Protein AF-A0A6H1BVB5-F1 (afdb_monomer)

Solvent-accessible surface area (backbone atoms only — not comparable to full-atom values): 7047 Å² total; per-residue (Å²): 130,66,63,39,16,53,60,51,10,70,74,67,65,37,71,31,73,34,53,22,76,67,26,73,43,76,91,42,36,62,28,28,28,22,10,16,44,22,46,36,88,89,77,66,44,75,73,47,69,35,69,46,76,41,47,54,92,67,66,54,94,55,50,56,54,48,21,46,54,50,20,51,52,50,39,53,53,56,71,77,43,81,83,62,99,44,66,77,45,74,53,74,47,94,98,49,77,73,43,80,45,75,52,65,53,100,62,35,41,67,48,102,83,73,51,74,41,74,54,80,130

pLDDT: mean 74.0, std 15.25, range [37.81, 93.38]

Nearest PDB structures (foldseek):
  4lrz-assembly1_H  TM=9.401E-01  e=3.890E-05  Escherichia coli K-12
  4lrz-assembly2_E  TM=7.366E-01  e=6.376E-05  Escherichia coli K-12
  5w1e-assembly1_A  TM=6.507E-01  e=1.268E-01  Streptomyces coelicolor A3(2)
  4z9c-assembly1_F  TM=3.453E-01  e=1.499E+00  Escherichia coli

Sequence (121 aa):
MGTNALDLALRTGRGVSVFAAEHLNGLLHGWSCWAQPIRDVSDARPAGVVDISAPWDADSPSSGALASSVALLVEQMMRSEPKPDFGHRIAMKSGGQPRVEVNPPSSLCRDDRGRSSPCSS

Secondary structure (DSSP, 8-state):
--S-HHHHHHHHSS-EEEEGGGSSSGGGTTEEEEEEEEEPTTT--EEEEEEEEEEGGG--TTHHHHHHHHHHHHHHHHHHS---SSPEEEE--TTS--EEEEPP-TTEEEPTTS-EEEPP-

Foldseek 3Di:
DFDDQQVCCLVVVAKDKAAQPSTPDNVCNQKIKTKHFQAAPVPRDGPGMQMDMDGNVPDDPCRNVVRVVVSVVVNVVNVVDPPAPFDWDWDDDVVDDIDIDTDHPPQWDADPVGDTDGDDD

Structure (mmCIF, N/CA/C/O backbone):
data_AF-A0A6H1BVB5-F1
#
_entry.id   AF-A0A6H1BVB5-F1
#
loop_
_atom_site.group_PDB
_atom_site.id
_atom_site.type_symbol
_atom_site.label_atom_id
_atom_site.label_alt_id
_atom_site.label_comp_id
_atom_site.label_asym_id
_atom_site.label_entity_id
_atom_site.label_seq_id
_atom_site.pdbx_PDB_ins_code
_atom_site.Cartn_x
_atom_site.Cartn_y
_atom_site.Cartn_z
_atom_site.occupancy
_atom_site.B_iso_or_equiv
_atom_site.auth_seq_id
_atom_site.auth_comp_id
_atom_site.auth_asym_id
_atom_site.auth_atom_id
_atom_site.pdbx_PDB_model_num
ATOM 1 N N . MET A 1 1 ? -8.756 3.047 -10.570 1.00 45.31 1 MET A N 1
ATOM 2 C CA . MET A 1 1 ? -7.507 2.565 -11.201 1.00 45.31 1 MET A CA 1
ATOM 3 C C . MET A 1 1 ? -7.428 1.068 -10.924 1.00 45.31 1 MET A C 1
ATOM 5 O O . MET A 1 1 ? -7.779 0.716 -9.810 1.00 45.31 1 MET A O 1
ATOM 9 N N . GLY A 1 2 ? -7.143 0.223 -11.931 1.00 58.06 2 GLY A N 1
ATOM 10 C CA . GLY A 1 2 ? -7.253 -1.256 -11.867 1.00 58.06 2 GLY A CA 1
ATOM 11 C C . GLY A 1 2 ? -6.375 -1.932 -10.803 1.00 58.06 2 GLY A C 1
ATOM 12 O O . GLY A 1 2 ? -5.708 -1.217 -10.067 1.00 58.06 2 GLY A O 1
ATOM 13 N N . THR A 1 3 ? -6.376 -3.276 -10.735 1.00 59.94 3 THR A N 1
ATOM 14 C CA . THR A 1 3 ? -5.716 -4.093 -9.689 1.00 59.94 3 THR A CA 1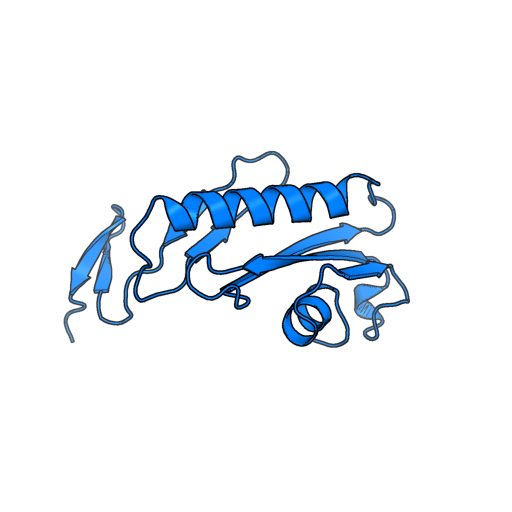
ATOM 15 C C . THR A 1 3 ? -4.326 -3.562 -9.337 1.00 59.94 3 THR A C 1
ATOM 17 O O . THR A 1 3 ? -3.351 -3.812 -10.043 1.00 59.94 3 THR A O 1
ATOM 20 N N . ASN A 1 4 ? -4.264 -2.784 -8.261 1.00 67.38 4 ASN A N 1
ATOM 21 C CA . ASN A 1 4 ? -3.050 -2.286 -7.637 1.00 67.38 4 ASN A CA 1
ATOM 22 C C . ASN A 1 4 ? -3.052 -2.770 -6.183 1.00 67.38 4 ASN A C 1
ATOM 24 O O . ASN A 1 4 ? -4.096 -3.179 -5.661 1.00 67.38 4 ASN A O 1
ATOM 28 N N . ALA A 1 5 ? -1.884 -2.769 -5.540 1.00 77.19 5 ALA A N 1
ATOM 29 C CA . ALA A 1 5 ? -1.755 -3.301 -4.186 1.00 77.19 5 ALA A CA 1
ATOM 30 C C . ALA A 1 5 ? -2.767 -2.649 -3.222 1.00 77.19 5 ALA A C 1
ATOM 32 O O . ALA A 1 5 ? -3.425 -3.356 -2.460 1.00 77.19 5 ALA A O 1
ATOM 33 N N . LEU A 1 6 ? -2.980 -1.333 -3.337 1.00 81.75 6 LEU A N 1
ATOM 34 C CA . LEU A 1 6 ? -3.985 -0.573 -2.588 1.00 81.75 6 LEU A CA 1
ATOM 35 C C . LEU A 1 6 ? -5.424 -1.103 -2.746 1.00 81.75 6 LEU A C 1
ATOM 37 O O . LEU A 1 6 ? -6.086 -1.371 -1.744 1.00 81.75 6 LEU A O 1
ATOM 41 N N . ASP A 1 7 ? -5.927 -1.249 -3.976 1.00 81.62 7 ASP A N 1
ATOM 42 C CA . ASP A 1 7 ? -7.294 -1.722 -4.249 1.00 81.62 7 ASP A CA 1
ATOM 43 C C . ASP A 1 7 ? -7.483 -3.148 -3.728 1.00 81.62 7 ASP A C 1
ATOM 45 O O . ASP A 1 7 ? -8.500 -3.461 -3.103 1.00 81.62 7 ASP A O 1
ATOM 49 N N . LEU A 1 8 ? -6.475 -4.008 -3.900 1.00 82.00 8 LEU A N 1
ATOM 50 C CA . LEU A 1 8 ? -6.551 -5.373 -3.398 1.00 82.00 8 LEU A CA 1
ATOM 51 C C . LEU A 1 8 ? -6.489 -5.420 -1.865 1.00 82.00 8 LEU A C 1
ATOM 53 O O . LEU A 1 8 ? -7.239 -6.184 -1.255 1.00 82.00 8 LEU A O 1
ATOM 57 N N . ALA A 1 9 ? -5.672 -4.586 -1.222 1.00 85.19 9 ALA A N 1
ATOM 58 C CA . ALA A 1 9 ? -5.611 -4.492 0.235 1.00 85.19 9 ALA A CA 1
ATOM 59 C C . ALA A 1 9 ? -6.922 -3.958 0.835 1.00 85.19 9 ALA A C 1
ATOM 61 O O . ALA A 1 9 ? -7.390 -4.492 1.842 1.00 85.19 9 ALA A O 1
ATOM 62 N N . LEU A 1 10 ? -7.567 -2.978 0.189 1.00 82.75 10 LEU A N 1
ATOM 63 C CA . LEU A 1 10 ? -8.888 -2.474 0.587 1.00 82.75 10 LEU A CA 1
ATOM 64 C C . LEU A 1 10 ? -9.973 -3.553 0.483 1.00 82.75 10 LEU A C 1
ATOM 66 O O . LEU A 1 10 ? -10.797 -3.687 1.385 1.00 82.75 10 LEU A O 1
ATOM 70 N N . ARG A 1 11 ? -9.971 -4.342 -0.597 1.00 83.75 11 ARG A N 1
ATOM 71 C CA . ARG A 1 11 ? -10.974 -5.398 -0.827 1.00 83.75 11 ARG A CA 1
ATOM 72 C C . ARG A 1 11 ? -10.776 -6.617 0.062 1.00 83.75 11 ARG A C 1
ATOM 74 O O . ARG A 1 11 ? -11.749 -7.219 0.502 1.00 83.75 11 ARG A O 1
ATOM 81 N N . THR A 1 12 ? -9.526 -7.020 0.273 1.00 87.69 12 THR A N 1
ATOM 82 C CA . THR A 1 12 ? -9.198 -8.265 0.981 1.00 87.69 12 THR A CA 1
ATOM 83 C C . THR A 1 12 ? -8.976 -8.061 2.473 1.00 87.69 12 THR A C 1
ATOM 85 O O . THR A 1 12 ? -9.044 -9.027 3.230 1.00 87.69 12 THR A O 1
ATOM 88 N N . GLY A 1 13 ? -8.673 -6.835 2.911 1.00 86.88 13 GLY A N 1
ATOM 89 C CA . GLY A 1 13 ? -8.249 -6.559 4.283 1.00 86.88 13 GLY A CA 1
ATOM 90 C C . GLY A 1 13 ? -6.924 -7.238 4.644 1.00 86.88 13 GLY A C 1
ATOM 91 O O . GLY A 1 13 ? -6.670 -7.507 5.822 1.00 86.88 13 GLY A O 1
ATOM 92 N N . ARG A 1 14 ? -6.084 -7.560 3.651 1.00 88.94 14 ARG A N 1
ATOM 93 C CA . ARG A 1 14 ? -4.790 -8.241 3.811 1.00 88.94 14 ARG A CA 1
ATOM 94 C C . ARG A 1 14 ? -3.670 -7.425 3.175 1.00 88.94 14 ARG A C 1
ATOM 96 O O . ARG A 1 14 ? -3.922 -6.593 2.311 1.00 88.94 14 ARG A O 1
ATOM 103 N N . GLY A 1 15 ? -2.444 -7.679 3.626 1.00 89.19 15 GLY A N 1
ATOM 104 C CA . GLY A 1 15 ? -1.252 -7.150 2.970 1.00 89.19 15 GLY A CA 1
ATOM 105 C C . GLY A 1 15 ? -1.105 -7.730 1.568 1.00 89.19 15 GLY A C 1
ATOM 106 O O . GLY A 1 15 ? -1.322 -8.930 1.379 1.00 89.19 15 GLY A O 1
ATOM 107 N N . VAL A 1 16 ? -0.767 -6.882 0.601 1.00 90.62 16 VAL A N 1
ATOM 108 C CA . VAL A 1 16 ? -0.647 -7.243 -0.814 1.00 90.62 16 VAL A CA 1
ATOM 109 C C . VAL A 1 16 ? 0.600 -6.603 -1.406 1.00 90.62 16 VAL A C 1
ATOM 111 O O . VAL A 1 16 ? 0.873 -5.433 -1.158 1.00 90.62 16 VAL A O 1
ATOM 114 N N . SER A 1 17 ? 1.290 -7.355 -2.259 1.00 90.19 17 SER A N 1
ATOM 115 C CA . SER A 1 17 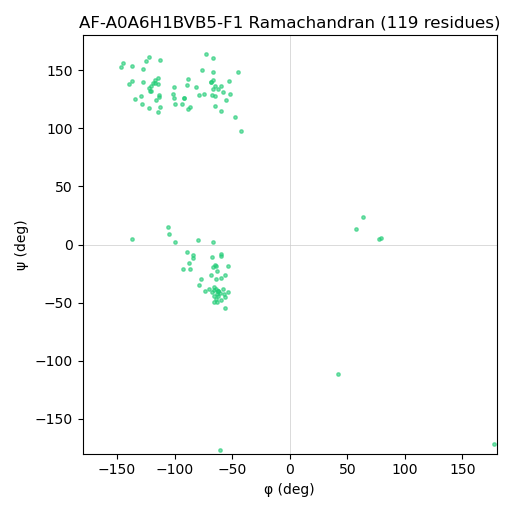? 2.302 -6.830 -3.174 1.00 90.19 17 SER A CA 1
ATOM 116 C C . SER A 1 17 ? 1.847 -7.070 -4.613 1.00 90.19 17 SER A C 1
ATOM 118 O O . SER A 1 17 ? 1.267 -8.120 -4.890 1.00 90.19 17 SER A O 1
ATOM 120 N N . VAL A 1 18 ? 2.093 -6.112 -5.504 1.00 87.25 18 VAL A N 1
ATOM 121 C CA . VAL A 1 18 ? 1.846 -6.234 -6.950 1.00 87.25 18 VAL A CA 1
ATOM 122 C C . VAL A 1 18 ? 3.071 -5.703 -7.687 1.00 87.25 18 VAL A C 1
ATOM 124 O O . VAL A 1 18 ? 3.488 -4.567 -7.455 1.00 87.25 18 VAL A O 1
ATOM 127 N N . PHE A 1 19 ? 3.650 -6.511 -8.570 1.00 86.75 19 PHE A N 1
ATOM 128 C CA . PHE A 1 19 ? 4.910 -6.229 -9.253 1.00 86.75 19 PHE A CA 1
ATOM 129 C C . PHE A 1 19 ? 4.708 -6.037 -10.756 1.00 86.75 19 PHE A C 1
ATOM 131 O O . PHE A 1 19 ? 4.152 -6.903 -11.428 1.00 86.75 19 PHE A O 1
ATOM 138 N N . ALA A 1 20 ? 5.217 -4.934 -11.309 1.00 84.94 20 ALA A N 1
ATOM 139 C CA . ALA A 1 20 ? 5.324 -4.685 -12.747 1.00 84.94 20 ALA A CA 1
ATOM 140 C C . ALA A 1 20 ? 4.072 -5.119 -13.544 1.00 84.94 20 ALA A C 1
ATOM 142 O O . ALA A 1 20 ? 3.005 -4.522 -13.390 1.00 84.94 20 ALA A O 1
ATOM 143 N N . ALA A 1 21 ? 4.189 -6.161 -14.377 1.00 85.19 21 ALA A N 1
ATOM 144 C CA . ALA A 1 21 ? 3.125 -6.662 -15.250 1.00 85.19 21 ALA A CA 1
ATOM 145 C C . ALA A 1 21 ? 1.929 -7.308 -14.522 1.00 85.19 21 ALA A C 1
ATOM 147 O O . ALA A 1 21 ? 0.897 -7.541 -15.149 1.00 85.19 21 ALA A O 1
ATOM 148 N N . GLU A 1 22 ? 2.025 -7.569 -13.216 1.00 82.56 22 GLU A N 1
ATOM 149 C CA . GLU A 1 22 ? 0.884 -7.993 -12.392 1.00 82.56 22 GLU A CA 1
ATOM 150 C C . GLU A 1 22 ? -0.164 -6.877 -12.251 1.00 82.56 22 GLU A C 1
ATOM 152 O O . GLU A 1 22 ? -1.335 -7.143 -11.968 1.00 82.56 22 GLU A O 1
ATOM 157 N N . HIS A 1 23 ? 0.225 -5.623 -12.506 1.00 83.06 23 HIS A N 1
ATOM 158 C CA . HIS A 1 23 ? -0.725 -4.534 -12.664 1.00 83.06 23 HIS A CA 1
ATOM 159 C C . HIS A 1 23 ? -1.550 -4.715 -13.942 1.00 83.06 23 HIS A C 1
ATOM 161 O O . HIS A 1 23 ? -1.022 -4.809 -15.051 1.00 83.06 23 HIS A O 1
ATOM 167 N N . LEU A 1 24 ? -2.876 -4.646 -13.803 1.00 82.19 24 LEU A N 1
ATOM 168 C CA . LEU A 1 24 ? -3.794 -4.721 -14.946 1.00 82.19 24 LEU A CA 1
ATOM 169 C C . LEU A 1 24 ? -3.634 -3.532 -15.914 1.00 82.19 24 LEU A C 1
ATOM 171 O O . LEU A 1 24 ? -3.889 -3.653 -17.109 1.00 82.19 24 LEU A O 1
ATOM 175 N N . ASN A 1 25 ? -3.233 -2.365 -15.402 1.00 82.75 25 ASN A N 1
ATOM 176 C CA . ASN A 1 25 ? -2.984 -1.181 -16.217 1.00 82.75 25 ASN A CA 1
ATOM 177 C C . ASN A 1 25 ? -1.530 -1.172 -16.709 1.00 82.75 25 ASN A C 1
ATOM 179 O O . ASN A 1 25 ? -0.619 -1.001 -15.901 1.00 82.75 25 ASN A O 1
ATOM 183 N N . GLY A 1 26 ? -1.328 -1.254 -18.027 1.00 83.81 26 GLY A N 1
ATOM 184 C CA . GLY A 1 26 ? 0.000 -1.217 -18.652 1.00 83.81 26 GLY A CA 1
ATOM 185 C C . GLY A 1 26 ? 0.840 0.020 -18.311 1.00 83.81 26 GLY A C 1
ATOM 186 O O . GLY A 1 26 ? 2.063 -0.062 -18.274 1.00 83.81 26 GLY A O 1
ATOM 187 N N . LEU A 1 27 ? 0.209 1.152 -17.971 1.00 84.94 27 LEU A N 1
ATOM 188 C CA . LEU A 1 27 ? 0.922 2.357 -17.522 1.00 84.94 27 LEU A CA 1
ATOM 189 C C . LEU A 1 27 ? 1.657 2.163 -16.183 1.00 84.94 27 LEU A C 1
ATOM 191 O O . LEU A 1 27 ? 2.538 2.952 -15.852 1.00 84.94 27 LEU A O 1
ATOM 195 N N . LEU A 1 28 ? 1.300 1.132 -15.413 1.00 82.94 28 LEU A N 1
ATOM 196 C CA . LEU A 1 28 ? 1.900 0.814 -14.118 1.00 82.94 28 LEU A CA 1
ATOM 197 C C . LEU A 1 28 ? 2.946 -0.305 -14.198 1.00 82.94 28 LEU A C 1
ATOM 199 O O . LEU A 1 28 ? 3.530 -0.653 -13.181 1.00 82.94 28 LEU A O 1
ATOM 203 N N . HIS A 1 29 ? 3.245 -0.841 -15.385 1.00 88.50 29 HIS A N 1
ATOM 204 C CA . HIS A 1 29 ? 4.225 -1.929 -15.530 1.00 88.50 29 HIS A CA 1
ATOM 205 C C . HIS A 1 29 ? 5.651 -1.527 -15.136 1.00 88.50 29 HIS A C 1
ATOM 207 O O . HIS A 1 29 ? 6.464 -2.392 -14.836 1.00 88.50 29 HIS A O 1
ATOM 213 N N . GLY A 1 30 ? 5.944 -0.225 -15.084 1.00 87.69 30 GLY A N 1
ATOM 214 C CA . GLY A 1 30 ? 7.202 0.305 -14.558 1.00 87.69 30 GLY A CA 1
ATOM 215 C C . GLY A 1 30 ? 7.281 0.386 -13.027 1.00 87.69 30 GLY A C 1
ATOM 216 O O . GLY A 1 30 ? 8.266 0.914 -12.519 1.00 87.69 30 GLY A O 1
ATOM 217 N N . TRP A 1 31 ? 6.269 -0.083 -12.293 1.00 87.94 31 TRP A N 1
ATOM 218 C CA . TRP A 1 31 ? 6.144 0.111 -10.849 1.00 87.94 31 TRP A CA 1
ATOM 219 C C . TRP A 1 31 ? 5.919 -1.201 -10.100 1.00 87.94 31 TRP A C 1
ATOM 221 O O . TRP A 1 31 ? 5.299 -2.136 -10.607 1.00 87.94 31 TRP A O 1
ATOM 231 N N . SER A 1 32 ? 6.373 -1.218 -8.855 1.00 88.44 32 SER A N 1
ATOM 232 C CA . SER A 1 32 ? 6.047 -2.217 -7.843 1.00 88.44 32 SER A CA 1
ATOM 233 C C . SER A 1 32 ? 5.355 -1.523 -6.670 1.00 88.44 32 SER A C 1
ATOM 235 O O . SER A 1 32 ? 5.752 -0.421 -6.274 1.00 88.44 32 SER A O 1
ATOM 237 N N . CYS A 1 33 ? 4.313 -2.154 -6.132 1.00 89.25 33 CYS A N 1
ATOM 238 C CA . CYS A 1 33 ? 3.487 -1.606 -5.061 1.00 89.25 33 CYS A CA 1
ATOM 239 C C . CYS A 1 33 ? 3.367 -2.595 -3.894 1.00 89.25 33 CYS A C 1
ATOM 241 O O . CYS A 1 33 ? 3.153 -3.789 -4.108 1.00 89.25 33 CYS A O 1
ATOM 243 N N . TRP A 1 34 ? 3.423 -2.084 -2.663 1.00 90.94 34 TRP A N 1
ATOM 244 C CA . TRP A 1 34 ? 3.195 -2.828 -1.421 1.00 90.94 34 TRP A CA 1
ATOM 245 C C . TRP A 1 34 ? 2.172 -2.097 -0.575 1.00 90.94 34 TRP A C 1
ATOM 247 O O . TRP A 1 34 ? 2.400 -0.959 -0.165 1.00 90.94 34 TRP A O 1
ATOM 257 N N . ALA A 1 35 ? 1.078 -2.777 -0.266 1.00 91.06 35 ALA A N 1
ATOM 258 C CA . ALA A 1 35 ? -0.014 -2.219 0.499 1.00 91.06 35 ALA A CA 1
ATOM 259 C C . ALA A 1 35 ? -0.268 -3.017 1.774 1.00 91.06 35 ALA A C 1
ATOM 261 O O . ALA A 1 35 ? -0.330 -4.247 1.748 1.00 91.06 35 ALA A O 1
ATOM 262 N N . GLN A 1 36 ? -0.473 -2.307 2.882 1.00 93.38 36 GLN A N 1
ATOM 263 C CA . GLN A 1 36 ? -0.826 -2.886 4.170 1.00 93.38 36 GLN A CA 1
ATOM 264 C C . GLN A 1 36 ? -2.059 -2.189 4.765 1.00 93.38 36 GLN A C 1
ATOM 266 O O . GLN A 1 36 ? -2.060 -0.963 4.901 1.00 93.38 36 GLN A O 1
ATOM 271 N N . PRO A 1 37 ? -3.104 -2.936 5.164 1.00 91.19 37 PRO A N 1
ATOM 272 C CA . PRO A 1 37 ? -4.257 -2.360 5.843 1.00 91.19 37 PRO A CA 1
ATOM 273 C C . PRO A 1 37 ? -3.890 -1.872 7.247 1.00 91.19 37 PRO A C 1
ATOM 275 O O . PRO A 1 37 ? -3.186 -2.560 7.984 1.00 91.19 37 PRO A O 1
ATOM 278 N N . ILE A 1 38 ? -4.439 -0.716 7.610 1.00 89.31 38 ILE A N 1
ATOM 279 C CA . ILE A 1 38 ? -4.470 -0.172 8.969 1.00 89.31 38 ILE A CA 1
ATOM 280 C C . ILE A 1 38 ? -5.770 -0.653 9.607 1.00 89.31 38 ILE A C 1
ATOM 282 O O . ILE A 1 38 ? -6.844 -0.437 9.041 1.00 89.31 38 ILE A O 1
ATOM 286 N N . ARG A 1 39 ? -5.700 -1.295 10.769 1.00 87.12 39 ARG A N 1
ATOM 287 C CA . ARG A 1 39 ? -6.867 -1.787 11.508 1.00 87.12 39 ARG A CA 1
ATOM 288 C C . ARG A 1 39 ? -7.237 -0.853 12.649 1.00 87.12 39 ARG A C 1
ATOM 290 O O . ARG A 1 39 ? -6.387 -0.424 13.423 1.00 87.12 39 ARG A O 1
ATOM 297 N N . ASP A 1 40 ? -8.527 -0.576 12.778 1.00 81.19 40 ASP A N 1
ATOM 298 C CA . ASP A 1 40 ? -9.056 0.095 13.958 1.00 81.19 40 ASP A CA 1
ATOM 299 C C . ASP A 1 40 ? -8.901 -0.826 15.179 1.00 81.19 40 ASP A C 1
ATOM 301 O O . ASP A 1 40 ? -9.211 -2.018 15.136 1.00 81.19 40 ASP A O 1
ATOM 305 N N . VAL A 1 41 ? -8.405 -0.276 16.285 1.00 74.31 41 VAL A N 1
ATOM 306 C CA . VAL A 1 41 ? -8.181 -1.023 17.528 1.00 74.31 41 VAL A CA 1
ATOM 307 C C 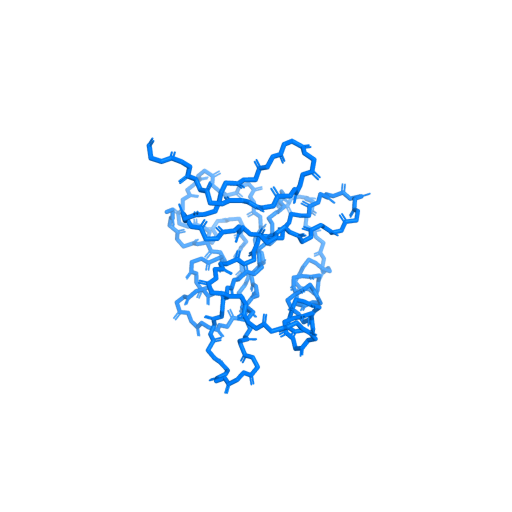. VAL A 1 41 ? -9.502 -1.442 18.187 1.00 74.31 41 VAL A C 1
ATOM 309 O O . VAL A 1 41 ? -9.527 -2.426 18.924 1.00 74.31 41 VAL A O 1
ATOM 312 N N . SER A 1 42 ? -10.589 -0.709 17.939 1.00 78.75 42 SER A N 1
ATOM 313 C CA . SER A 1 42 ? -11.889 -0.922 18.581 1.00 78.75 42 SER A CA 1
ATOM 314 C C . SER A 1 42 ? -12.689 -2.084 17.988 1.00 78.75 42 SER A C 1
ATOM 316 O O . SER A 1 42 ? -13.372 -2.782 18.736 1.00 78.75 42 SER A O 1
ATOM 318 N N . ASP A 1 43 ? -12.593 -2.327 16.677 1.00 80.31 43 ASP A N 1
ATOM 319 C CA . ASP A 1 43 ? -13.394 -3.346 15.981 1.00 80.31 43 ASP A CA 1
ATOM 320 C C . ASP A 1 43 ? -12.613 -4.193 14.955 1.00 80.31 43 ASP A C 1
ATOM 322 O O . ASP A 1 43 ? -13.200 -5.035 14.270 1.00 80.31 43 ASP A O 1
ATOM 326 N N . ALA A 1 44 ? -11.292 -4.001 14.857 1.00 77.19 44 ALA A N 1
ATOM 327 C CA . ALA A 1 44 ? -10.392 -4.658 13.906 1.00 77.19 44 ALA A CA 1
ATOM 328 C C . ALA A 1 44 ? -10.757 -4.465 12.420 1.00 77.19 44 ALA A C 1
ATOM 330 O O . ALA A 1 44 ? -10.201 -5.156 11.555 1.00 77.19 44 ALA A O 1
ATOM 331 N N . ARG A 1 45 ? -11.657 -3.530 12.088 1.00 79.06 45 ARG A N 1
ATOM 332 C CA . ARG A 1 45 ? -12.008 -3.225 10.698 1.00 79.06 45 ARG A CA 1
ATOM 333 C C . ARG A 1 45 ? -10.914 -2.386 10.035 1.00 79.06 45 ARG A C 1
ATOM 335 O O . ARG A 1 45 ? -10.238 -1.612 10.714 1.00 79.06 45 ARG A O 1
ATOM 342 N N . PRO A 1 46 ? -10.723 -2.509 8.707 1.00 75.56 46 PRO A N 1
ATOM 343 C CA . PRO A 1 46 ? -9.805 -1.640 7.983 1.00 75.56 46 PRO A CA 1
ATOM 344 C C . PRO A 1 46 ? -10.232 -0.172 8.123 1.00 75.56 46 PRO A C 1
ATOM 346 O O . PRO A 1 46 ? -11.296 0.218 7.645 1.00 75.56 46 PRO A O 1
ATOM 349 N N . ALA A 1 47 ? -9.399 0.634 8.775 1.00 83.31 47 ALA A N 1
ATOM 350 C CA . ALA A 1 47 ? -9.553 2.084 8.888 1.00 83.31 47 ALA A CA 1
ATOM 351 C C . ALA A 1 47 ? -8.912 2.823 7.701 1.00 83.31 47 ALA A C 1
ATOM 353 O O . ALA A 1 47 ? -9.251 3.967 7.409 1.00 83.31 47 ALA A O 1
ATOM 354 N N . GLY A 1 48 ? -7.980 2.165 7.009 1.00 85.75 48 GLY A N 1
ATOM 355 C CA . GLY A 1 48 ? -7.270 2.699 5.855 1.00 85.75 48 GLY A CA 1
ATOM 356 C C . GLY A 1 48 ? -6.231 1.713 5.334 1.00 85.75 48 GLY A C 1
ATOM 357 O O . GLY A 1 48 ? -6.171 0.564 5.774 1.00 85.75 48 GLY A O 1
ATOM 358 N N . VAL A 1 49 ? -5.402 2.161 4.394 1.00 88.69 49 VAL A N 1
ATOM 359 C CA . VAL A 1 49 ? -4.302 1.375 3.823 1.00 88.69 49 VAL A CA 1
ATOM 360 C C . VAL A 1 49 ? -3.082 2.273 3.651 1.00 88.69 49 VAL A C 1
ATOM 362 O O . VAL A 1 49 ? -3.197 3.416 3.212 1.00 88.69 49 VAL A O 1
ATOM 365 N N . VAL A 1 50 ? -1.916 1.736 3.989 1.00 88.88 50 VAL A N 1
ATOM 366 C CA . VAL A 1 50 ? -0.607 2.287 3.636 1.00 88.88 50 VAL A CA 1
ATOM 367 C C . VAL A 1 50 ? -0.190 1.651 2.321 1.00 88.88 50 VAL A C 1
ATOM 369 O O . VAL A 1 50 ? -0.165 0.429 2.253 1.00 88.88 50 VAL A O 1
ATOM 372 N N . ASP A 1 51 ? 0.147 2.449 1.310 1.00 88.25 51 ASP A N 1
ATOM 373 C CA . ASP A 1 51 ? 0.704 1.976 0.038 1.00 88.25 51 ASP A CA 1
ATOM 374 C C . ASP A 1 51 ? 2.077 2.613 -0.192 1.00 88.25 51 ASP A C 1
ATOM 376 O O . ASP A 1 51 ? 2.255 3.822 -0.019 1.00 88.25 51 ASP A O 1
ATOM 380 N N . ILE A 1 52 ? 3.049 1.787 -0.559 1.00 86.88 52 ILE A N 1
ATOM 381 C CA . ILE A 1 52 ? 4.364 2.210 -1.027 1.00 86.88 52 ILE A CA 1
ATOM 382 C C . ILE A 1 52 ? 4.460 1.798 -2.482 1.00 86.88 52 ILE A C 1
ATOM 384 O O . ILE A 1 52 ? 4.291 0.628 -2.802 1.00 86.88 52 ILE A O 1
ATOM 388 N N . SER A 1 53 ? 4.785 2.755 -3.340 1.00 86.25 53 SER A N 1
ATOM 389 C CA . SER A 1 53 ? 5.006 2.533 -4.762 1.00 86.25 53 SER A CA 1
ATOM 390 C C . SER A 1 53 ? 6.426 2.963 -5.123 1.00 86.25 53 SER A C 1
ATOM 392 O O . SER A 1 53 ? 6.854 4.057 -4.747 1.00 86.25 53 SER A O 1
ATOM 394 N N . ALA A 1 54 ? 7.156 2.120 -5.849 1.00 83.88 54 ALA A N 1
ATOM 395 C CA . ALA A 1 54 ? 8.509 2.402 -6.325 1.00 83.88 54 ALA A CA 1
ATOM 396 C C . ALA A 1 54 ? 8.681 1.940 -7.781 1.00 83.88 54 ALA A C 1
ATOM 398 O O . ALA A 1 54 ? 7.982 1.014 -8.201 1.00 83.88 54 ALA A O 1
ATOM 399 N N . PRO A 1 55 ? 9.590 2.554 -8.560 1.00 86.12 55 PRO A N 1
ATOM 400 C CA . PRO A 1 55 ? 10.022 1.986 -9.832 1.00 86.12 55 PRO A CA 1
ATOM 401 C C . PRO A 1 55 ? 10.492 0.539 -9.644 1.00 86.12 55 PRO A C 1
ATOM 403 O O . PRO A 1 55 ? 11.134 0.231 -8.639 1.00 86.12 55 PRO A O 1
ATOM 406 N N . TRP A 1 56 ? 10.169 -0.350 -10.583 1.00 79.12 56 TRP A N 1
ATOM 407 C CA . TRP A 1 56 ? 10.478 -1.785 -10.459 1.00 79.12 56 TRP A CA 1
ATOM 408 C C . TRP A 1 56 ? 11.985 -2.071 -10.326 1.00 79.12 56 TRP A C 1
ATOM 410 O O . TRP A 1 56 ? 12.381 -3.052 -9.705 1.00 79.12 56 TRP A O 1
ATOM 420 N N . ASP A 1 57 ? 12.825 -1.206 -10.892 1.00 78.88 57 ASP A N 1
ATOM 421 C CA . ASP A 1 57 ? 14.287 -1.269 -10.859 1.00 78.88 57 ASP A CA 1
ATOM 422 C C . ASP A 1 57 ? 14.894 -0.646 -9.590 1.00 78.88 57 ASP A C 1
ATOM 424 O O . ASP A 1 57 ? 16.073 -0.846 -9.301 1.00 78.88 57 ASP A O 1
ATOM 428 N N . ALA A 1 58 ? 14.082 0.068 -8.808 1.00 73.31 58 ALA A N 1
ATOM 429 C CA . ALA A 1 58 ? 14.406 0.589 -7.483 1.00 73.31 58 ALA A CA 1
ATOM 430 C C . ALA A 1 58 ? 13.719 -0.212 -6.361 1.00 73.31 58 ALA A C 1
ATOM 432 O O . ALA A 1 58 ? 13.633 0.262 -5.224 1.00 73.31 58 ALA A O 1
ATOM 433 N N . ASP A 1 59 ? 13.209 -1.406 -6.679 1.00 69.19 59 ASP A N 1
ATOM 434 C CA . ASP A 1 59 ? 12.609 -2.298 -5.698 1.00 69.19 59 ASP A CA 1
ATOM 435 C C . ASP A 1 59 ? 13.629 -2.680 -4.608 1.00 69.19 59 ASP A C 1
ATOM 437 O O . ASP A 1 59 ? 14.792 -2.989 -4.871 1.00 69.19 59 ASP A O 1
ATOM 441 N N . SER A 1 60 ? 13.171 -2.655 -3.359 1.00 75.56 60 SER A N 1
ATOM 442 C CA . SER A 1 60 ? 13.916 -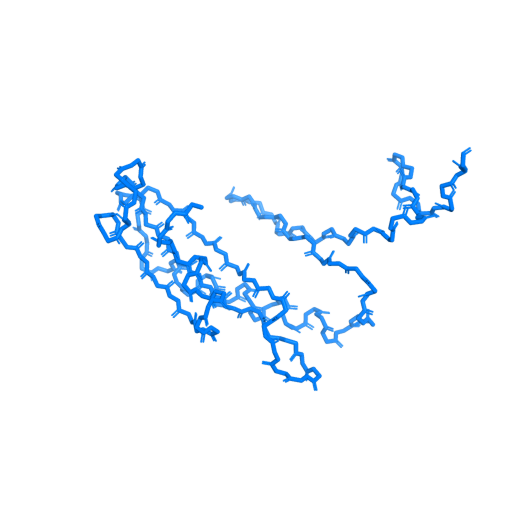3.090 -2.189 1.00 75.56 60 SER A CA 1
ATOM 443 C C . SER A 1 60 ? 13.131 -4.192 -1.477 1.00 75.56 60 SER A C 1
ATOM 445 O O . SER A 1 60 ? 11.954 -3.991 -1.158 1.00 75.56 60 SER A O 1
ATOM 447 N N . PRO A 1 61 ? 13.782 -5.298 -1.064 1.00 73.94 61 PRO A N 1
ATOM 448 C CA . PRO A 1 61 ? 13.161 -6.328 -0.226 1.00 73.94 61 PRO A CA 1
ATOM 449 C C . PRO A 1 61 ? 12.526 -5.791 1.069 1.00 73.94 61 PRO A C 1
ATOM 451 O O . PRO A 1 61 ? 11.695 -6.460 1.682 1.00 73.94 61 PRO A O 1
ATOM 454 N N . SER A 1 62 ? 12.908 -4.585 1.505 1.00 84.00 62 SER A N 1
ATOM 455 C CA . SER A 1 62 ? 12.365 -3.935 2.697 1.00 84.00 62 SER A CA 1
ATOM 456 C C . SER A 1 62 ? 11.058 -3.165 2.478 1.00 84.00 62 SER A C 1
ATOM 458 O O . SER A 1 62 ? 10.451 -2.772 3.470 1.00 84.00 62 SER A O 1
ATOM 460 N N . SER A 1 63 ? 10.576 -2.964 1.247 1.00 84.62 63 SER A N 1
ATOM 461 C CA . SER A 1 63 ? 9.394 -2.125 0.974 1.00 84.62 63 SER A CA 1
ATOM 462 C C . SER A 1 63 ? 8.118 -2.662 1.630 1.00 84.62 63 SER A C 1
ATOM 464 O O . SER A 1 63 ? 7.400 -1.917 2.296 1.00 84.62 63 SER A O 1
ATOM 466 N N . GLY A 1 64 ? 7.867 -3.972 1.550 1.00 86.00 64 GLY A N 1
ATOM 467 C CA . GLY A 1 64 ? 6.725 -4.592 2.233 1.00 86.00 64 GLY A CA 1
ATOM 468 C C . GLY A 1 64 ? 6.829 -4.528 3.764 1.00 86.00 64 GLY A C 1
ATOM 469 O O . GLY A 1 64 ? 5.833 -4.306 4.459 1.00 86.00 64 GLY A O 1
ATOM 470 N N . ALA A 1 65 ? 8.048 -4.661 4.298 1.00 89.50 65 ALA A N 1
ATOM 471 C CA . ALA A 1 65 ? 8.309 -4.501 5.726 1.00 89.50 65 ALA A CA 1
ATOM 472 C C . ALA A 1 65 ? 8.090 -3.047 6.170 1.00 89.50 65 ALA A C 1
ATOM 474 O O . ALA A 1 65 ? 7.457 -2.822 7.196 1.00 89.50 65 ALA A O 1
ATOM 475 N N . LEU A 1 66 ? 8.517 -2.068 5.366 1.00 88.44 66 LEU A N 1
ATOM 476 C CA . LEU A 1 66 ? 8.269 -0.648 5.605 1.00 88.44 66 LEU A CA 1
ATOM 477 C C . LEU A 1 66 ? 6.765 -0.354 5.643 1.00 88.44 66 LEU A C 1
ATOM 479 O O . LEU A 1 66 ? 6.304 0.268 6.596 1.00 88.44 66 LEU A O 1
ATOM 483 N N . ALA A 1 67 ? 5.992 -0.846 4.665 1.00 89.94 67 ALA A N 1
ATOM 484 C CA . ALA A 1 67 ? 4.536 -0.666 4.631 1.00 89.94 67 ALA A CA 1
ATOM 485 C C . ALA A 1 67 ? 3.887 -1.223 5.906 1.00 89.94 67 ALA A C 1
ATOM 487 O O . ALA A 1 67 ? 3.036 -0.580 6.521 1.00 89.94 67 ALA A O 1
ATOM 488 N N . SER A 1 68 ? 4.352 -2.399 6.337 1.00 91.62 68 SER A N 1
ATOM 489 C CA . SER A 1 68 ? 3.886 -3.068 7.551 1.00 91.62 68 SER A CA 1
ATOM 490 C C . SER A 1 68 ? 4.228 -2.295 8.822 1.00 91.62 68 SER A C 1
ATOM 492 O O . SER A 1 68 ? 3.351 -2.052 9.648 1.00 91.62 68 SER A O 1
ATOM 494 N N . SER A 1 69 ? 5.482 -1.867 8.979 1.00 92.69 69 SER A N 1
ATOM 495 C CA . SER A 1 69 ? 5.932 -1.084 10.133 1.00 92.69 69 SER A CA 1
ATOM 496 C C . SER A 1 69 ? 5.223 0.261 10.220 1.00 92.69 69 SER A C 1
ATOM 498 O O . SER A 1 69 ? 4.842 0.681 11.310 1.00 92.69 69 SER A O 1
ATOM 500 N N . VAL A 1 70 ? 5.007 0.919 9.081 1.00 91.00 70 VAL A N 1
ATOM 501 C CA . VAL A 1 70 ? 4.242 2.161 9.019 1.00 91.00 70 VAL A CA 1
ATOM 502 C C . VAL A 1 70 ? 2.800 1.917 9.444 1.00 91.00 70 VAL A C 1
ATOM 504 O O . VAL A 1 70 ? 2.331 2.627 10.324 1.00 91.00 70 VAL A O 1
ATOM 507 N N . ALA A 1 71 ? 2.111 0.910 8.897 1.00 90.50 71 ALA A N 1
ATOM 508 C CA . ALA A 1 71 ? 0.734 0.609 9.292 1.00 90.50 71 ALA A CA 1
ATOM 509 C C . ALA A 1 71 ? 0.617 0.367 10.805 1.00 90.50 71 ALA A C 1
ATOM 511 O O . ALA A 1 71 ? -0.226 0.983 11.450 1.00 90.50 71 ALA A O 1
ATOM 512 N N . LEU A 1 72 ? 1.526 -0.422 11.390 1.00 89.88 72 LEU A N 1
ATOM 513 C CA . LEU A 1 72 ? 1.567 -0.655 12.839 1.00 89.88 72 LEU A CA 1
ATOM 514 C C . LEU A 1 72 ? 1.785 0.636 13.639 1.00 89.88 72 LEU A C 1
ATOM 516 O O . LEU A 1 72 ? 1.134 0.838 14.662 1.00 89.88 72 LEU A O 1
ATOM 520 N N . LEU A 1 73 ? 2.670 1.525 13.181 1.00 89.81 73 LEU A N 1
ATOM 521 C CA . LEU A 1 73 ? 2.885 2.819 13.830 1.00 89.81 73 LEU A CA 1
ATOM 522 C C . LEU A 1 73 ? 1.609 3.674 13.801 1.00 89.81 73 LEU A C 1
ATOM 524 O O . LEU A 1 73 ? 1.280 4.323 14.791 1.00 89.81 73 LEU A O 1
ATOM 528 N N . VAL A 1 74 ? 0.864 3.653 12.692 1.00 86.31 74 VAL A N 1
ATOM 529 C CA . VAL A 1 74 ? -0.425 4.353 12.585 1.00 86.31 74 VAL A CA 1
ATOM 530 C C . VAL A 1 74 ? -1.449 3.777 13.553 1.00 86.31 74 VAL A C 1
ATOM 532 O O . VAL A 1 74 ? -2.066 4.535 14.297 1.00 86.31 74 VAL A O 1
ATOM 535 N N . GLU A 1 75 ? -1.583 2.452 13.608 1.00 87.00 75 GLU A N 1
ATOM 536 C CA . GLU A 1 75 ? -2.475 1.772 14.556 1.00 87.00 75 GLU A CA 1
ATOM 537 C C . GLU A 1 75 ? -2.127 2.114 16.016 1.00 87.00 75 GLU A C 1
ATOM 539 O O . GLU A 1 75 ? -3.017 2.314 16.846 1.00 87.00 75 GLU A O 1
ATOM 544 N N . GLN A 1 76 ? -0.834 2.236 16.341 1.00 86.00 76 GLN A N 1
ATOM 545 C CA . GLN A 1 76 ? -0.372 2.659 17.665 1.00 86.00 76 GLN A CA 1
ATOM 546 C C . GLN A 1 76 ? -0.750 4.110 17.981 1.00 86.00 76 GLN A C 1
ATOM 548 O O . GLN A 1 76 ? -1.247 4.372 19.075 1.00 86.00 76 GLN A O 1
ATOM 553 N N . MET A 1 77 ? -0.571 5.039 17.036 1.00 82.88 77 MET A N 1
ATOM 554 C CA . MET A 1 77 ? -0.962 6.445 17.216 1.00 82.88 77 MET A CA 1
ATOM 555 C C . MET A 1 77 ? -2.480 6.601 17.385 1.00 82.88 77 MET A C 1
ATOM 557 O O . MET A 1 77 ? -2.933 7.357 18.243 1.00 82.88 77 MET A O 1
ATOM 561 N N . MET A 1 78 ? -3.270 5.822 16.639 1.00 78.25 78 MET A N 1
ATOM 562 C CA . MET A 1 78 ? -4.732 5.791 16.770 1.00 78.25 78 MET A CA 1
ATOM 563 C C . MET A 1 78 ? -5.203 5.287 18.140 1.00 78.25 78 MET A C 1
ATOM 565 O O . MET A 1 78 ? -6.314 5.594 18.553 1.00 78.25 78 MET A O 1
ATOM 569 N N . ARG A 1 79 ? -4.379 4.516 18.862 1.00 76.56 79 ARG A N 1
ATOM 570 C CA . ARG A 1 79 ? -4.693 4.070 20.227 1.00 76.56 79 ARG A CA 1
ATOM 571 C C . ARG A 1 79 ? -4.492 5.178 21.265 1.00 76.56 79 ARG A C 1
ATOM 573 O O . ARG A 1 79 ? -5.147 5.155 22.303 1.00 76.56 79 ARG A O 1
ATOM 580 N N . SER A 1 80 ? -3.560 6.099 21.019 1.00 68.50 80 SER A N 1
ATOM 581 C CA . SER A 1 80 ? -3.207 7.177 21.953 1.00 68.50 80 SER A CA 1
ATOM 582 C C . SER A 1 80 ? -4.065 8.436 21.820 1.00 68.50 80 SER A C 1
ATOM 584 O O . SER A 1 80 ? -4.068 9.252 22.738 1.00 68.50 80 SER A O 1
ATOM 586 N N . GLU A 1 81 ? -4.800 8.596 20.719 1.00 62.66 81 GLU A N 1
ATOM 587 C CA . GLU A 1 81 ? -5.677 9.745 20.475 1.00 62.66 81 GLU A CA 1
ATOM 588 C C . GLU A 1 81 ? -7.153 9.306 20.422 1.00 62.66 81 GLU A C 1
ATOM 590 O O . GLU A 1 81 ? -7.450 8.222 19.916 1.00 62.66 81 GLU A O 1
ATOM 595 N N . PRO A 1 82 ? -8.113 10.107 20.931 1.00 57.88 82 PRO A N 1
ATOM 596 C CA . PRO A 1 82 ? -9.532 9.836 20.718 1.00 57.88 82 PRO A CA 1
ATOM 597 C C . PRO A 1 82 ? -9.810 9.790 19.215 1.00 57.88 82 PRO A C 1
ATOM 599 O O . PRO A 1 82 ? -9.406 10.713 18.511 1.00 57.88 82 PRO A O 1
ATOM 602 N N . LYS A 1 83 ? -10.508 8.746 18.741 1.00 53.59 83 LYS A N 1
ATOM 603 C CA . LYS A 1 83 ? -10.909 8.591 17.334 1.00 53.59 83 LYS A CA 1
ATOM 604 C C . LYS A 1 83 ? -11.533 9.905 16.847 1.00 53.59 83 LYS A C 1
ATOM 606 O O . LYS A 1 83 ? -12.615 10.257 17.326 1.00 53.59 83 LYS A O 1
ATOM 611 N N . PRO A 1 84 ? -10.869 10.657 15.956 1.00 51.00 84 PRO A N 1
ATOM 612 C CA . PRO A 1 84 ? -11.477 11.852 15.419 1.00 51.00 84 PRO A CA 1
ATOM 613 C C . PRO A 1 84 ? -12.667 11.435 14.563 1.00 51.00 84 PRO A C 1
ATOM 615 O O . PRO A 1 84 ? -12.662 10.390 13.913 1.00 51.00 84 PRO A O 1
ATOM 618 N N . ASP A 1 85 ? -13.676 12.293 14.529 1.00 53.66 85 ASP A N 1
ATOM 619 C CA . ASP A 1 85 ? -14.884 12.108 13.719 1.00 53.66 85 ASP A CA 1
ATOM 620 C C . ASP A 1 85 ? -14.575 12.186 12.193 1.00 53.66 85 ASP A C 1
ATOM 622 O O . ASP A 1 85 ? -15.468 12.089 11.355 1.00 53.66 85 ASP A O 1
ATOM 626 N N . PHE A 1 86 ? -13.290 12.352 11.815 1.00 53.09 86 PHE A N 1
ATOM 627 C CA . PHE A 1 86 ? -12.780 12.541 10.450 1.00 53.09 86 PHE A CA 1
ATOM 628 C C . PHE A 1 86 ? -11.408 11.875 10.226 1.00 53.09 86 PHE A C 1
ATOM 630 O O . PHE A 1 86 ? -10.642 11.651 11.158 1.00 53.09 86 PHE A O 1
ATOM 637 N N . GLY A 1 87 ? -11.091 11.564 8.962 1.00 54.53 87 GLY A N 1
ATOM 638 C CA . GLY A 1 87 ? -9.921 10.765 8.574 1.00 54.53 87 GLY A CA 1
ATOM 639 C C . GLY A 1 87 ? -8.555 11.416 8.835 1.00 54.53 87 GLY A C 1
ATOM 640 O O . GLY A 1 87 ? -8.342 12.603 8.584 1.00 54.53 87 GLY A O 1
ATOM 641 N N . HIS A 1 88 ? -7.593 10.597 9.267 1.00 54.38 88 HIS A N 1
ATOM 642 C CA . HIS A 1 88 ? -6.179 10.964 9.346 1.00 54.38 88 HIS A CA 1
ATOM 643 C C . HIS A 1 88 ? -5.532 10.891 7.952 1.00 54.38 88 HIS A C 1
ATOM 645 O O . HIS A 1 88 ? -5.626 9.868 7.271 1.00 54.38 88 HIS A O 1
ATOM 651 N N . ARG A 1 89 ? -4.834 11.948 7.520 1.00 56.06 89 ARG A N 1
ATOM 652 C CA . ARG A 1 89 ? -3.937 11.918 6.355 1.00 56.06 89 ARG A CA 1
ATOM 653 C C . ARG A 1 89 ? -2.505 11.801 6.840 1.00 56.06 89 ARG A C 1
ATOM 655 O O . ARG A 1 89 ? -2.039 12.624 7.617 1.00 56.06 89 ARG A O 1
ATOM 662 N N . ILE A 1 90 ? -1.781 10.804 6.354 1.00 55.75 90 ILE A N 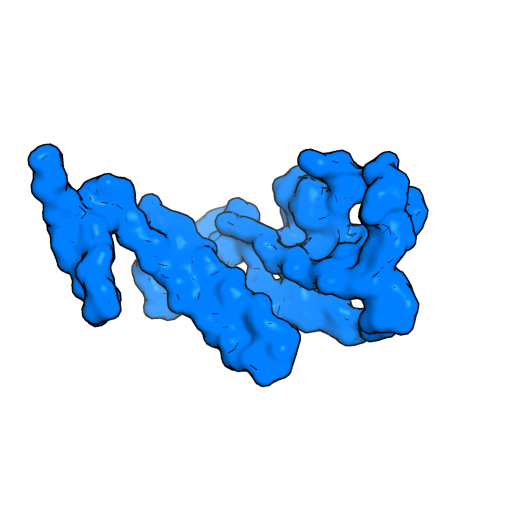1
ATOM 663 C CA . ILE A 1 90 ? -0.367 10.634 6.683 1.00 55.75 90 ILE A CA 1
ATOM 664 C C . ILE A 1 90 ? 0.426 10.836 5.407 1.00 55.75 90 ILE A C 1
ATOM 666 O O . ILE A 1 90 ? 0.287 10.079 4.450 1.00 55.75 90 ILE A O 1
ATOM 670 N N . ALA A 1 91 ? 1.225 11.898 5.382 1.00 53.41 91 ALA A N 1
ATOM 671 C CA . ALA A 1 91 ? 2.104 12.212 4.273 1.00 53.41 91 ALA A CA 1
ATOM 672 C C . ALA A 1 91 ? 3.522 11.756 4.618 1.00 53.41 91 ALA A C 1
ATOM 674 O O . ALA A 1 91 ? 4.122 12.216 5.594 1.00 53.41 91 ALA A O 1
ATOM 675 N N . MET A 1 92 ? 4.070 10.869 3.792 1.00 53.66 92 MET A N 1
ATOM 676 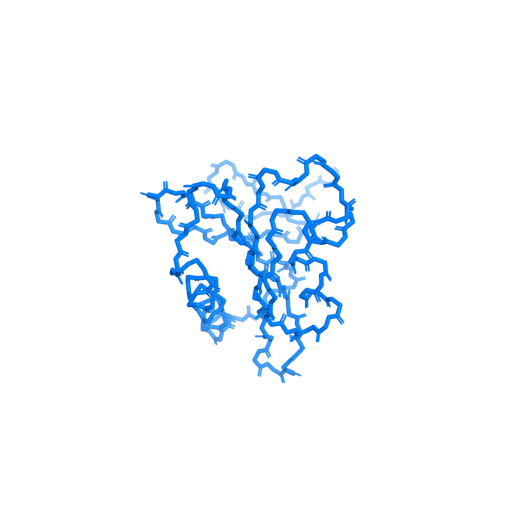C CA . MET A 1 92 ? 5.471 10.466 3.861 1.00 53.66 92 MET A CA 1
ATOM 677 C C . MET A 1 92 ? 6.196 10.927 2.606 1.00 53.66 92 MET A C 1
ATOM 679 O O . MET A 1 92 ? 5.669 10.841 1.498 1.00 53.66 92 MET A O 1
ATOM 683 N N . LYS A 1 93 ? 7.410 11.441 2.789 1.00 46.66 93 LYS A N 1
ATOM 684 C CA . LYS A 1 93 ? 8.329 11.780 1.701 1.00 46.66 93 LYS A CA 1
ATOM 685 C C . LYS A 1 93 ? 9.564 10.906 1.851 1.00 46.66 93 LYS A C 1
ATOM 687 O O . LYS A 1 93 ? 10.036 10.728 2.972 1.00 46.66 93 LYS A O 1
ATOM 692 N N . SER A 1 94 ? 10.095 10.392 0.744 1.00 43.50 94 SER A N 1
ATOM 693 C CA . SER A 1 94 ? 11.376 9.679 0.770 1.00 43.50 94 SER A CA 1
ATOM 694 C C . SER A 1 94 ? 12.452 10.580 1.394 1.00 43.50 94 SER A C 1
ATOM 696 O O . SER A 1 94 ? 12.601 11.731 0.981 1.00 43.50 94 SER A O 1
ATOM 698 N N . GLY A 1 95 ? 13.124 10.098 2.446 1.00 49.28 95 GLY A N 1
ATOM 699 C CA . GLY A 1 95 ? 14.126 10.860 3.208 1.00 49.28 95 GLY A CA 1
ATOM 700 C C . GLY A 1 95 ? 13.577 11.898 4.203 1.00 49.28 95 GLY A C 1
ATOM 701 O O . GLY A 1 95 ? 14.360 12.633 4.798 1.00 49.28 95 GLY A O 1
ATOM 702 N N . GLY A 1 96 ? 12.256 11.986 4.395 1.00 47.06 96 GLY A N 1
ATOM 703 C CA . GLY A 1 96 ? 11.609 12.918 5.325 1.00 47.06 96 GLY A CA 1
ATOM 704 C C . GLY A 1 96 ? 10.934 12.221 6.507 1.00 47.06 96 GLY A C 1
ATOM 705 O O . GLY A 1 96 ? 10.580 11.048 6.435 1.00 47.06 96 GLY A O 1
ATOM 706 N N . GLN A 1 97 ? 10.713 12.955 7.601 1.00 37.81 97 GLN A N 1
ATOM 707 C CA . GLN A 1 97 ? 9.909 12.445 8.714 1.00 37.81 97 GLN A CA 1
ATOM 708 C C . GLN A 1 97 ? 8.434 12.304 8.302 1.00 37.81 97 GLN A C 1
ATOM 710 O O . GLN A 1 97 ? 7.910 13.198 7.624 1.00 37.81 97 GLN A O 1
ATOM 715 N N . PRO A 1 98 ? 7.750 11.223 8.720 1.00 46.34 98 PRO A N 1
ATOM 716 C CA . PRO A 1 98 ? 6.321 11.078 8.490 1.00 46.34 98 PRO A CA 1
ATOM 717 C C . PRO A 1 98 ? 5.567 12.204 9.203 1.00 46.34 98 PRO A C 1
ATOM 719 O O . PRO A 1 98 ? 5.841 12.508 10.364 1.00 46.34 98 PRO A O 1
ATOM 722 N N . ARG A 1 99 ? 4.621 12.840 8.506 1.00 43.31 99 ARG A N 1
ATOM 723 C CA . ARG A 1 99 ? 3.742 13.863 9.088 1.00 43.31 99 ARG A CA 1
ATOM 724 C C . ARG A 1 99 ? 2.301 13.379 9.058 1.00 43.31 99 ARG A C 1
ATOM 726 O O . ARG A 1 99 ? 1.788 13.038 7.993 1.00 43.31 99 ARG A O 1
ATOM 733 N N . VAL A 1 100 ? 1.669 13.367 10.227 1.00 49.75 100 VAL A N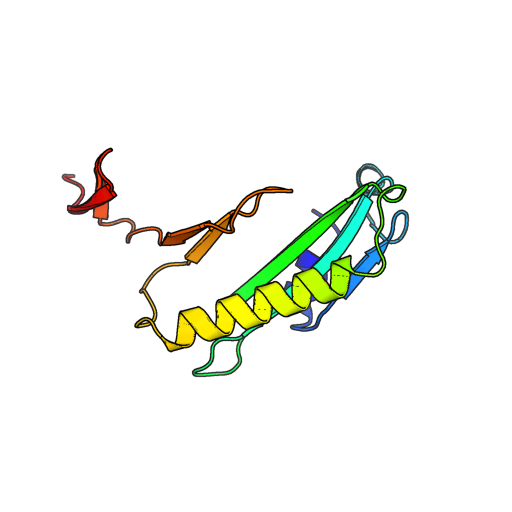 1
ATOM 734 C CA . VAL A 1 100 ? 0.238 13.095 10.385 1.00 49.75 100 VAL A CA 1
ATOM 735 C C . VAL A 1 100 ? -0.498 14.430 10.387 1.00 49.75 100 VAL A C 1
ATOM 737 O O . VAL A 1 100 ? -0.227 15.301 11.210 1.00 49.75 100 VAL A O 1
ATOM 740 N N . GLU A 1 101 ? -1.418 14.595 9.450 1.00 51.16 101 GLU A N 1
ATOM 741 C CA . GLU A 1 101 ? -2.341 15.715 9.369 1.00 51.16 101 GLU A CA 1
ATOM 742 C C . GLU A 1 101 ? -3.758 15.201 9.631 1.00 51.16 101 GLU A C 1
ATOM 744 O O . GLU A 1 101 ? -4.285 14.355 8.907 1.00 51.16 101 GLU A O 1
ATOM 749 N N . VAL A 1 102 ? -4.380 15.706 10.693 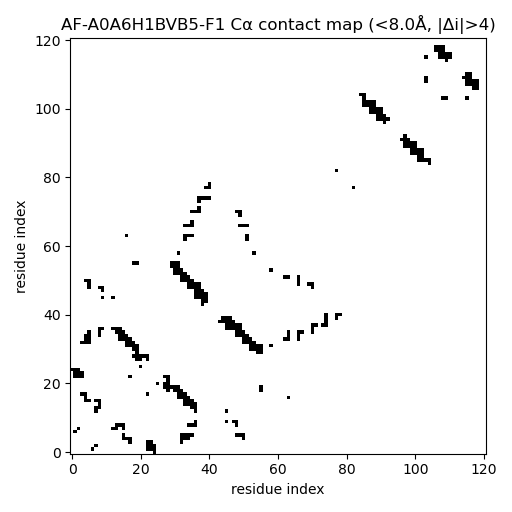1.00 51.41 102 VAL A N 1
ATOM 750 C CA . VAL A 1 102 ? -5.792 15.448 10.980 1.00 51.41 102 VAL A CA 1
ATOM 751 C C . VAL A 1 102 ? -6.607 16.492 10.231 1.00 51.41 102 VAL A C 1
ATOM 753 O O . VAL A 1 102 ? -6.445 17.689 10.484 1.00 51.41 102 VAL A O 1
ATOM 756 N N . ASN A 1 103 ? -7.463 16.053 9.306 1.00 45.50 103 ASN A N 1
ATOM 757 C CA . ASN A 1 103 ? -8.387 16.972 8.656 1.00 45.50 103 ASN A CA 1
ATOM 758 C C . ASN A 1 103 ? -9.510 17.329 9.639 1.00 45.50 103 ASN A C 1
ATOM 760 O O . ASN A 1 103 ? -10.111 16.422 10.222 1.00 45.50 103 ASN A O 1
ATOM 764 N N . PRO A 1 104 ? -9.804 18.623 9.841 1.00 49.31 104 PRO A N 1
ATOM 765 C CA . PRO A 1 104 ? -10.937 19.016 10.656 1.00 49.31 104 PRO A CA 1
ATOM 766 C C . PRO A 1 104 ? -12.269 18.606 9.988 1.00 49.31 104 PRO A C 1
ATOM 768 O O . PRO A 1 104 ? -12.306 18.374 8.775 1.00 49.31 104 PRO A O 1
ATOM 771 N N . PRO A 1 105 ? -13.366 18.533 10.767 1.00 52.16 105 PRO A N 1
ATOM 772 C CA . PRO A 1 105 ? -14.723 18.431 10.238 1.00 52.16 105 PRO A CA 1
ATOM 773 C C . PRO A 1 105 ? -14.966 19.405 9.089 1.00 52.16 105 PRO A C 1
ATOM 775 O O . PRO A 1 105 ? -14.482 20.531 9.142 1.00 52.16 105 PRO A O 1
ATOM 778 N N . SER A 1 106 ? -15.813 19.058 8.117 1.00 55.44 106 SER A N 1
ATOM 779 C CA . SER A 1 106 ? -16.252 20.003 7.072 1.00 55.44 106 SER A CA 1
ATOM 780 C C . SER A 1 106 ? -16.978 21.246 7.620 1.00 55.44 106 SER A C 1
ATOM 782 O O . SER A 1 106 ? -17.234 22.183 6.872 1.00 55.44 106 SER A O 1
ATOM 784 N N . SER A 1 107 ? -17.312 21.263 8.915 1.00 57.69 107 SER A N 1
ATOM 785 C CA . SER A 1 107 ? -17.841 22.414 9.654 1.00 57.69 107 SER A CA 1
ATOM 786 C C . SER A 1 107 ? -16.765 23.305 10.296 1.00 57.69 107 SER A C 1
ATOM 788 O O . SER A 1 107 ? -17.101 24.355 10.845 1.00 57.69 107 SER A O 1
ATOM 790 N N . LEU A 1 108 ? -15.486 22.917 10.246 1.00 60.25 108 LEU A N 1
ATOM 791 C CA . LEU A 1 108 ? -14.363 23.639 10.838 1.00 60.25 108 LEU A CA 1
ATOM 792 C C . LEU A 1 108 ? -13.312 23.983 9.770 1.00 60.25 108 LEU A C 1
ATOM 794 O O . LEU A 1 108 ? -12.666 23.115 9.189 1.00 60.25 108 LEU A O 1
ATOM 798 N N . CYS A 1 109 ? -13.096 25.276 9.564 1.00 60.22 109 CYS A N 1
ATOM 799 C CA . CYS A 1 109 ? -12.066 25.823 8.694 1.00 60.22 109 CYS A CA 1
ATOM 800 C C . CYS A 1 109 ? -10.768 25.995 9.496 1.00 60.22 109 CYS A C 1
ATOM 802 O O . CYS A 1 109 ? -10.801 26.344 10.681 1.00 60.22 109 CYS A O 1
ATOM 804 N N . ARG A 1 110 ? -9.616 25.739 8.865 1.00 64.88 110 ARG A N 1
ATOM 805 C CA . ARG A 1 110 ? -8.298 25.911 9.490 1.00 64.88 110 ARG A CA 1
ATOM 806 C C . ARG A 1 110 ? -7.660 27.215 9.016 1.00 64.88 110 ARG A C 1
ATOM 808 O O . ARG A 1 110 ? -7.612 27.448 7.813 1.00 64.88 110 ARG A O 1
ATOM 815 N N . ASP A 1 111 ? -7.192 28.053 9.941 1.00 69.94 111 ASP A N 1
ATOM 816 C CA . ASP A 1 111 ? -6.398 29.239 9.590 1.00 69.94 111 ASP A CA 1
ATOM 817 C C . ASP A 1 111 ? -4.978 28.837 9.134 1.00 69.94 111 ASP A C 1
ATOM 819 O O . ASP A 1 111 ? -4.512 27.729 9.417 1.00 69.94 111 ASP A O 1
ATOM 823 N N . ASP A 1 112 ? -4.250 29.753 8.484 1.00 62.22 112 ASP A N 1
ATOM 824 C CA . ASP A 1 112 ? -2.849 29.547 8.051 1.00 62.22 112 ASP A CA 1
ATOM 825 C C . ASP A 1 112 ? -1.882 29.248 9.215 1.00 62.22 112 ASP A C 1
ATOM 827 O O . ASP A 1 112 ? -0.714 28.912 9.019 1.00 62.22 112 ASP A O 1
ATOM 831 N N . ARG A 1 113 ? -2.359 29.380 10.457 1.00 63.84 113 ARG A N 1
ATOM 832 C CA . ARG A 1 113 ? -1.625 29.114 11.695 1.00 63.84 113 ARG A CA 1
ATOM 833 C C . ARG A 1 113 ? -2.058 27.794 12.352 1.00 63.84 113 ARG A C 1
ATOM 835 O O . ARG A 1 113 ? -1.642 27.522 13.477 1.00 63.84 113 ARG A O 1
ATOM 842 N N . GLY A 1 114 ? -2.863 26.973 11.672 1.00 52.94 114 GLY A N 1
ATOM 843 C CA . GLY A 1 114 ? -3.270 25.636 12.104 1.00 52.94 114 GLY A CA 1
ATOM 844 C C . GLY A 1 114 ? -4.397 25.582 13.144 1.00 52.94 114 GLY A C 1
ATOM 845 O O . GLY A 1 114 ? -4.727 24.486 13.606 1.00 52.94 114 GLY A O 1
ATOM 846 N N . ARG A 1 115 ? -5.015 26.710 13.518 1.00 68.31 115 ARG A N 1
ATOM 847 C CA . ARG A 1 115 ? -6.175 26.740 14.425 1.00 68.31 115 ARG A CA 1
ATOM 848 C C . ARG A 1 115 ? -7.460 26.427 13.673 1.00 68.31 115 ARG A C 1
ATOM 850 O O . ARG A 1 115 ? -7.703 26.971 12.602 1.00 68.31 115 ARG A O 1
ATOM 857 N N . SER A 1 116 ? -8.292 25.578 14.262 1.00 70.56 116 SER A N 1
ATOM 858 C CA . SER A 1 116 ? -9.629 25.246 13.772 1.00 70.56 116 SER A CA 1
ATOM 859 C C . SER A 1 116 ? -10.677 26.210 14.338 1.00 70.56 116 SER A C 1
ATOM 861 O O . SER A 1 116 ? -10.641 26.576 15.512 1.00 70.56 116 SER A O 1
ATOM 863 N N . SER A 1 117 ? -11.611 26.65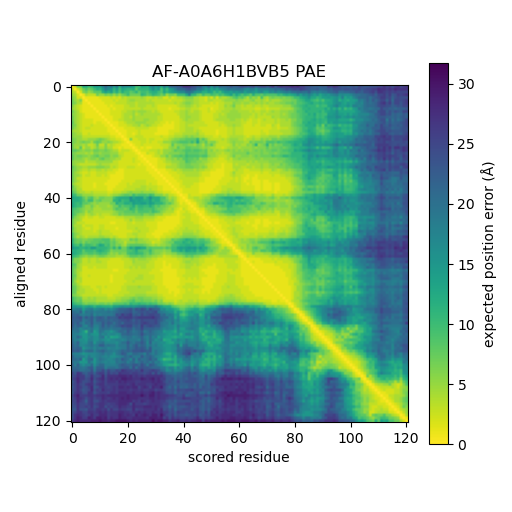3 13.500 1.00 70.56 117 SER A N 1
ATOM 864 C CA . SER A 1 117 ? -12.743 27.520 13.865 1.00 70.56 117 SER A CA 1
ATOM 865 C C . SER A 1 117 ? -13.963 27.170 13.006 1.00 70.56 117 SER A C 1
ATOM 867 O O . SER A 1 117 ? -13.767 26.672 11.898 1.00 70.56 117 SER A O 1
ATOM 869 N N . PRO A 1 118 ? -15.208 27.398 13.468 1.00 71.94 118 PRO A N 1
ATOM 870 C CA . PRO A 1 118 ? -16.398 27.199 12.639 1.00 71.94 118 PRO A CA 1
ATOM 871 C C . PRO A 1 118 ? -16.266 27.944 11.311 1.00 71.94 118 PRO A C 1
ATOM 873 O O . PRO A 1 118 ? -15.914 29.124 11.311 1.00 71.94 118 PRO A O 1
ATOM 876 N N . CYS A 1 119 ? -16.512 27.264 10.188 1.00 62.75 119 CYS A N 1
ATOM 877 C CA . CYS A 1 119 ? -16.608 27.958 8.908 1.00 62.75 119 CYS A CA 1
ATOM 878 C C . CYS A 1 119 ? -17.830 28.882 8.970 1.00 62.75 119 CYS A C 1
ATOM 880 O O . CYS A 1 119 ? -18.949 28.411 9.178 1.00 62.75 119 CYS A O 1
ATOM 882 N N . SER A 1 120 ? -17.621 30.188 8.825 1.00 69.00 120 SER A N 1
ATOM 883 C CA . SER A 1 120 ? -18.726 31.121 8.608 1.00 69.00 120 SER A CA 1
ATOM 884 C C . SER A 1 120 ? -19.371 30.799 7.259 1.00 69.00 120 SER A C 1
ATOM 886 O O . SER A 1 120 ? -18.648 30.673 6.269 1.00 69.00 120 SER A O 1
ATOM 888 N N . SER A 1 121 ? -20.696 30.618 7.251 1.00 63.06 121 SER A N 1
ATOM 889 C CA . SER A 1 121 ? -21.507 30.396 6.046 1.00 63.06 121 SER A CA 1
ATOM 890 C C . SER A 1 121 ? -21.344 31.490 4.995 1.00 63.06 121 SER A C 1
ATOM 892 O O . SER A 1 121 ? -21.141 32.661 5.392 1.00 63.06 121 SER A O 1
#

Radius of gyration: 16.64 Å; Cα contacts (8 Å, |Δi|>4): 197; chains: 1; bounding box: 36×39×41 Å

Mean predicted aligned error: 11.83 Å